Protein AF-A0A380B147-F1 (afdb_monomer_lite)

Structure (mmCIF, N/CA/C/O backbone):
data_AF-A0A380B147-F1
#
_entry.id   AF-A0A380B147-F1
#
loop_
_atom_site.group_PDB
_atom_site.id
_atom_site.type_symbol
_atom_site.label_atom_id
_atom_site.label_alt_id
_atom_site.label_comp_id
_atom_site.label_asym_id
_atom_site.label_entity_id
_atom_site.label_seq_id
_atom_site.pdbx_PDB_ins_code
_atom_site.Cartn_x
_atom_site.Cartn_y
_atom_site.Cartn_z
_atom_site.occupancy
_atom_site.B_iso_or_equiv
_atom_site.auth_seq_id
_atom_site.auth_comp_id
_atom_site.auth_asym_id
_atom_site.auth_atom_id
_atom_site.pdbx_PDB_model_num
ATOM 1 N N . MET A 1 1 ? -7.607 2.812 -0.244 1.00 77.38 1 MET A N 1
ATOM 2 C CA . MET A 1 1 ? -6.706 2.040 -1.127 1.00 77.38 1 MET A CA 1
ATOM 3 C C . MET A 1 1 ? -5.255 2.442 -0.819 1.00 77.38 1 MET A C 1
ATOM 5 O O . MET A 1 1 ? -5.065 3.432 -0.123 1.00 77.38 1 MET A O 1
ATOM 9 N N . LEU A 1 2 ? -4.234 1.671 -1.229 1.00 87.44 2 LEU A N 1
ATOM 10 C CA . LEU A 1 2 ? -2.814 1.933 -0.880 1.00 87.44 2 LEU A CA 1
ATOM 11 C C . LEU A 1 2 ? -2.327 3.336 -1.298 1.00 87.44 2 LEU A C 1
ATOM 13 O O . LEU A 1 2 ? -1.565 3.973 -0.580 1.00 87.44 2 LEU A O 1
ATOM 17 N N . ASN A 1 3 ? -2.821 3.845 -2.424 1.00 86.62 3 ASN A N 1
ATOM 18 C CA . ASN A 1 3 ? -2.619 5.221 -2.888 1.00 86.62 3 ASN A CA 1
ATOM 19 C C . ASN A 1 3 ? -3.129 6.273 -1.881 1.00 86.62 3 ASN A C 1
ATOM 21 O O . ASN A 1 3 ? -2.485 7.299 -1.691 1.00 86.62 3 ASN A O 1
ATOM 25 N N . ASP A 1 4 ? -4.245 6.008 -1.193 1.00 92.12 4 ASP A N 1
ATOM 26 C CA . ASP A 1 4 ? -4.801 6.916 -0.176 1.00 92.12 4 ASP A CA 1
ATOM 27 C C . ASP A 1 4 ? -3.971 6.906 1.118 1.00 92.12 4 ASP A C 1
ATOM 29 O O . ASP A 1 4 ? -4.151 7.763 1.980 1.00 92.12 4 ASP A O 1
ATOM 33 N N . LEU A 1 5 ? -3.073 5.925 1.266 1.00 94.25 5 LEU A N 1
ATOM 34 C CA . LEU A 1 5 ? -2.096 5.845 2.351 1.00 94.25 5 LEU A CA 1
ATOM 35 C C . LEU A 1 5 ? -0.774 6.545 1.994 1.00 94.25 5 LEU A C 1
ATOM 37 O O . LEU A 1 5 ? 0.176 6.468 2.762 1.00 94.25 5 LEU A O 1
ATOM 41 N N . GLY A 1 6 ? -0.695 7.227 0.845 1.00 95.06 6 GLY A N 1
ATOM 42 C CA . GLY A 1 6 ? 0.511 7.936 0.411 1.00 95.06 6 GLY A CA 1
ATOM 43 C C . GLY A 1 6 ? 1.603 7.027 -0.160 1.00 95.06 6 GLY A C 1
ATOM 44 O O . GLY A 1 6 ? 2.749 7.452 -0.266 1.00 95.06 6 GLY A O 1
ATOM 45 N N . VAL A 1 7 ? 1.270 5.785 -0.528 1.00 97.25 7 VAL A N 1
ATOM 46 C CA . VAL A 1 7 ? 2.209 4.875 -1.197 1.00 97.25 7 VAL A CA 1
ATOM 47 C C . VAL A 1 7 ? 2.418 5.321 -2.643 1.00 97.25 7 VAL A C 1
ATOM 49 O O . VAL A 1 7 ? 1.454 5.581 -3.366 1.00 97.25 7 VAL A O 1
ATOM 52 N N . ASP A 1 8 ? 3.678 5.355 -3.078 1.00 96.00 8 ASP A N 1
ATOM 53 C CA . ASP A 1 8 ? 4.037 5.751 -4.437 1.00 96.00 8 ASP A CA 1
ATOM 54 C C . ASP A 1 8 ? 3.316 4.905 -5.501 1.00 96.00 8 ASP A C 1
ATOM 56 O O . ASP A 1 8 ? 3.312 3.671 -5.404 1.00 96.00 8 ASP A O 1
ATOM 60 N N . PRO A 1 9 ? 2.797 5.518 -6.586 1.00 94.06 9 PRO A N 1
ATOM 61 C CA . PRO A 1 9 ? 2.027 4.803 -7.601 1.00 94.06 9 PRO A CA 1
ATOM 62 C C . PRO A 1 9 ? 2.753 3.584 -8.172 1.00 94.06 9 PRO A C 1
ATOM 64 O O . PRO A 1 9 ? 2.178 2.511 -8.244 1.00 94.06 9 PRO A O 1
ATOM 67 N N . HIS A 1 10 ? 4.045 3.698 -8.497 1.00 94.44 10 HIS A N 1
ATOM 68 C CA . HIS A 1 10 ? 4.814 2.580 -9.055 1.00 94.44 10 HIS A CA 1
ATOM 69 C C . HIS A 1 10 ? 4.983 1.399 -8.082 1.00 94.44 10 HIS A C 1
ATOM 71 O O . HIS A 1 10 ? 5.111 0.259 -8.523 1.00 94.44 10 HIS A O 1
ATOM 77 N N . VAL A 1 11 ? 4.966 1.646 -6.768 1.00 96.69 11 VAL A N 1
ATOM 78 C CA . VAL A 1 11 ? 4.959 0.583 -5.753 1.00 96.69 11 VAL A CA 1
ATOM 79 C C . VAL A 1 11 ? 3.581 -0.073 -5.705 1.00 96.69 11 VAL A C 1
ATOM 81 O O . VAL A 1 11 ? 3.508 -1.301 -5.678 1.00 96.69 11 VAL A O 1
ATOM 84 N N . VAL A 1 12 ? 2.504 0.722 -5.766 1.00 95.69 12 VAL A N 1
ATOM 85 C CA . VAL A 1 12 ? 1.122 0.219 -5.859 1.00 95.69 12 VAL A CA 1
ATOM 86 C C . VAL A 1 12 ? 0.945 -0.658 -7.099 1.00 95.69 12 VAL A C 1
ATOM 88 O O . VAL A 1 12 ? 0.532 -1.802 -6.948 1.00 95.69 12 VAL A O 1
ATOM 91 N N . GLU A 1 13 ? 1.339 -0.187 -8.287 1.00 95.12 13 GLU A N 1
ATOM 92 C CA . GLU A 1 13 ? 1.238 -0.952 -9.541 1.00 95.12 13 GLU A CA 1
ATOM 93 C C . GLU A 1 13 ? 1.999 -2.287 -9.460 1.00 95.12 13 GLU A C 1
ATOM 95 O O . GLU A 1 13 ? 1.496 -3.332 -9.874 1.00 95.12 13 GLU A O 1
ATOM 100 N N . GLN A 1 14 ? 3.211 -2.287 -8.888 1.00 94.75 14 GLN A N 1
ATOM 101 C CA . GLN A 1 14 ? 3.981 -3.522 -8.723 1.00 94.75 14 GLN A CA 1
ATOM 102 C C . GLN A 1 14 ? 3.362 -4.485 -7.697 1.00 94.75 14 GLN A C 1
ATOM 104 O O . GLN A 1 14 ? 3.527 -5.695 -7.842 1.00 94.75 14 GLN A O 1
ATOM 109 N N . LEU A 1 15 ? 2.699 -3.980 -6.651 1.00 95.56 15 LEU A N 1
ATOM 110 C CA . LEU A 1 15 ? 2.015 -4.802 -5.645 1.00 95.56 15 LEU A CA 1
ATOM 111 C C . LEU A 1 15 ? 0.708 -5.397 -6.173 1.00 95.56 15 LEU A C 1
ATOM 113 O O . LEU A 1 15 ? 0.381 -6.530 -5.830 1.00 95.56 15 LEU A O 1
ATOM 117 N N . THR A 1 16 ? -0.023 -4.666 -7.016 1.00 92.75 16 THR A N 1
ATOM 118 C CA . THR A 1 16 ? -1.259 -5.145 -7.653 1.00 92.75 16 THR A CA 1
ATOM 119 C C . THR A 1 16 ? -0.997 -6.018 -8.880 1.0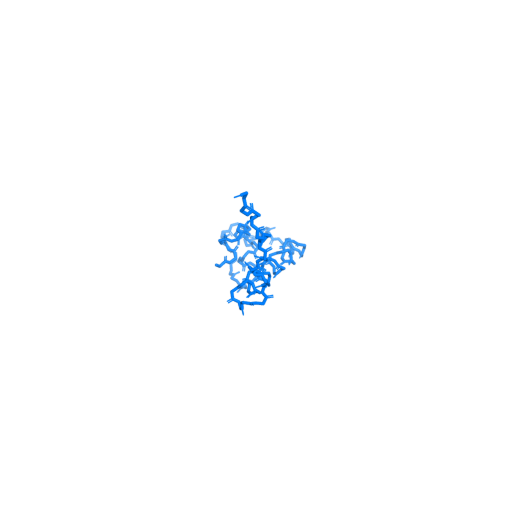0 92.75 16 THR A C 1
ATOM 121 O O . THR A 1 16 ? -1.932 -6.590 -9.437 1.00 92.75 16 THR A O 1
ATOM 124 N N . GLY A 1 17 ? 0.264 -6.148 -9.306 1.00 91.62 17 GLY A N 1
ATOM 125 C CA . GLY A 1 17 ? 0.642 -6.915 -10.493 1.00 91.62 17 GLY A CA 1
ATOM 126 C C . GLY A 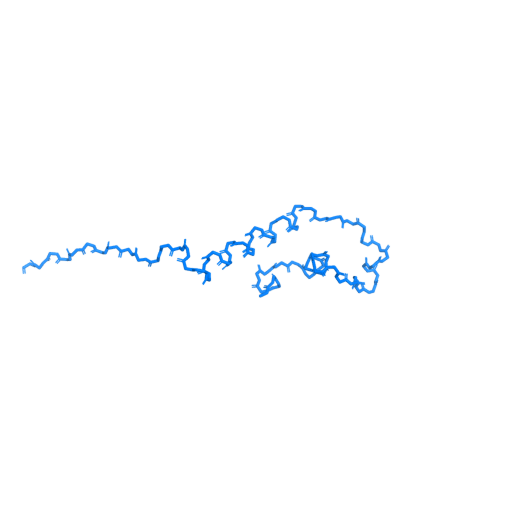1 17 ? 0.226 -6.244 -11.802 1.00 91.62 17 GLY A C 1
ATOM 127 O O . GLY A 1 17 ? 0.126 -6.907 -12.834 1.00 91.62 17 GLY A O 1
ATOM 128 N N . HIS A 1 18 ? -0.032 -4.938 -11.776 1.00 92.88 18 HIS A N 1
ATOM 129 C CA . HIS A 1 18 ? -0.358 -4.178 -12.968 1.00 92.88 18 HIS A CA 1
ATOM 130 C C . HIS A 1 18 ? 0.869 -3.961 -13.853 1.00 92.88 18 HIS A C 1
ATOM 132 O O . HIS A 1 18 ? 2.024 -3.937 -13.417 1.00 92.88 18 HIS A O 1
ATOM 138 N N . GLN A 1 19 ? 0.606 -3.759 -15.141 1.00 91.50 19 GLN A N 1
ATOM 139 C CA . GLN A 1 19 ? 1.650 -3.413 -16.086 1.00 91.50 19 GLN A CA 1
ATOM 140 C C . GLN A 1 19 ? 2.099 -1.964 -15.868 1.00 91.50 19 GLN A C 1
ATOM 142 O O . GLN A 1 19 ? 1.309 -1.033 -16.007 1.00 91.50 19 GLN A O 1
ATOM 147 N N . MET A 1 20 ? 3.395 -1.773 -15.608 1.00 93.25 20 MET A N 1
ATOM 148 C CA . MET A 1 20 ? 3.983 -0.437 -15.494 1.00 93.25 20 MET A CA 1
ATOM 149 C C . MET A 1 20 ? 3.750 0.384 -16.781 1.00 93.25 20 MET A C 1
ATOM 151 O O . MET A 1 20 ? 3.936 -0.145 -17.885 1.00 93.25 20 MET A O 1
ATOM 155 N N . PRO A 1 21 ? 3.372 1.671 -16.682 1.00 92.25 21 PRO A N 1
ATOM 156 C CA . PRO A 1 21 ? 3.115 2.506 -17.851 1.00 92.25 21 PRO A CA 1
ATOM 157 C C . PRO A 1 21 ? 4.406 3.058 -18.481 1.00 92.25 21 PRO A C 1
ATOM 159 O O . PRO A 1 21 ? 5.390 3.353 -17.801 1.00 92.25 21 PRO A O 1
ATOM 162 N N . GLY A 1 22 ? 4.382 3.257 -19.802 1.00 94.31 22 GLY A N 1
ATOM 163 C CA . GLY A 1 22 ? 5.414 3.991 -20.546 1.00 94.31 22 GLY A CA 1
ATOM 164 C C . GLY A 1 22 ? 6.843 3.465 -20.357 1.00 94.31 22 GLY A C 1
ATOM 165 O O . GLY A 1 22 ? 7.088 2.258 -20.334 1.00 94.31 22 GLY A O 1
ATOM 166 N N . MET A 1 23 ? 7.795 4.395 -20.222 1.00 94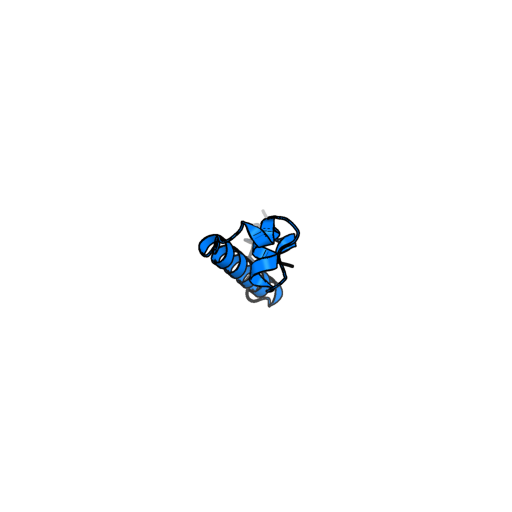.62 23 MET A N 1
ATOM 167 C CA . MET A 1 23 ? 9.226 4.085 -20.091 1.00 94.62 23 MET A CA 1
ATOM 168 C C . MET A 1 23 ? 9.571 3.354 -18.787 1.00 94.62 23 MET A C 1
ATOM 170 O O . MET A 1 23 ? 10.563 2.628 -18.744 1.00 94.62 23 MET A O 1
ATOM 174 N N . GLN A 1 24 ? 8.743 3.483 -17.741 1.00 94.25 24 GLN A N 1
ATOM 175 C CA . GLN A 1 24 ? 8.956 2.771 -16.477 1.00 94.25 24 GLN A CA 1
ATOM 176 C C . GLN A 1 24 ? 8.955 1.254 -16.693 1.00 94.25 24 GLN A C 1
ATOM 178 O O . GLN A 1 24 ? 9.755 0.554 -16.087 1.00 94.25 24 GLN A O 1
ATOM 183 N N . ARG A 1 25 ? 8.142 0.732 -17.620 1.00 93.94 25 ARG A N 1
ATOM 184 C CA . ARG A 1 25 ? 8.143 -0.699 -17.963 1.00 93.94 25 ARG A CA 1
ATOM 185 C C . ARG A 1 25 ? 9.475 -1.196 -18.519 1.00 93.94 25 ARG A C 1
ATOM 187 O O . ARG A 1 25 ? 9.794 -2.368 -18.364 1.00 93.94 25 ARG A O 1
ATOM 194 N N . VAL A 1 26 ? 10.199 -0.329 -19.226 1.00 95.56 26 VAL A N 1
ATOM 195 C CA . VAL A 1 26 ? 11.435 -0.688 -19.929 1.00 95.56 26 VAL A CA 1
ATOM 196 C C . VAL A 1 26 ? 12.636 -0.597 -18.999 1.00 95.56 26 VAL A C 1
ATOM 198 O O . VAL A 1 26 ? 13.506 -1.451 -19.079 1.00 95.56 26 VAL A O 1
ATOM 201 N N . TYR A 1 27 ? 12.681 0.413 -18.128 1.00 95.88 27 TYR A N 1
ATOM 202 C CA . TYR A 1 27 ? 13.887 0.717 -17.350 1.00 95.88 27 TYR A CA 1
ATOM 203 C C . TYR A 1 27 ? 13.762 0.465 -15.851 1.00 95.88 27 TYR A C 1
ATOM 205 O O . TYR A 1 27 ? 14.777 0.351 -15.163 1.00 95.88 27 TYR A O 1
ATOM 213 N N . ASN A 1 28 ? 12.545 0.387 -15.312 1.00 94.00 28 ASN A N 1
ATOM 214 C CA . ASN A 1 28 ? 12.363 0.190 -13.885 1.00 94.00 28 ASN A CA 1
ATOM 215 C C . ASN A 1 28 ? 12.404 -1.296 -13.526 1.00 94.00 28 ASN A C 1
ATOM 217 O O . ASN A 1 28 ? 11.380 -1.971 -13.426 1.00 94.00 28 ASN A O 1
ATOM 221 N N . HIS A 1 29 ? 13.621 -1.791 -13.318 1.00 9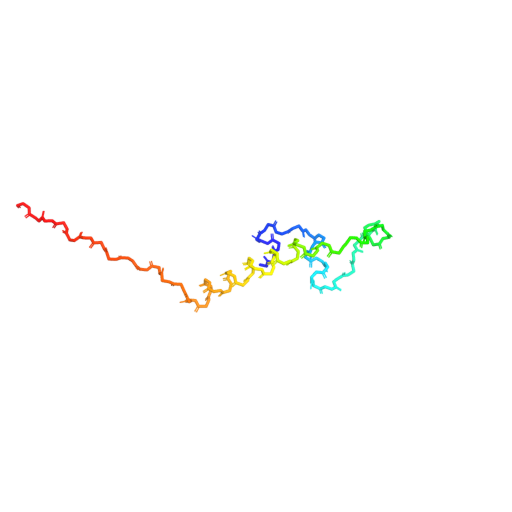2.88 29 HIS A N 1
ATOM 222 C CA . HIS A 1 29 ? 13.881 -3.151 -12.845 1.00 92.88 29 HIS A CA 1
ATOM 223 C C . HIS A 1 29 ? 14.038 -3.237 -11.320 1.00 92.88 29 HIS A C 1
ATOM 225 O O . HIS A 1 29 ? 14.288 -4.315 -10.776 1.00 92.88 29 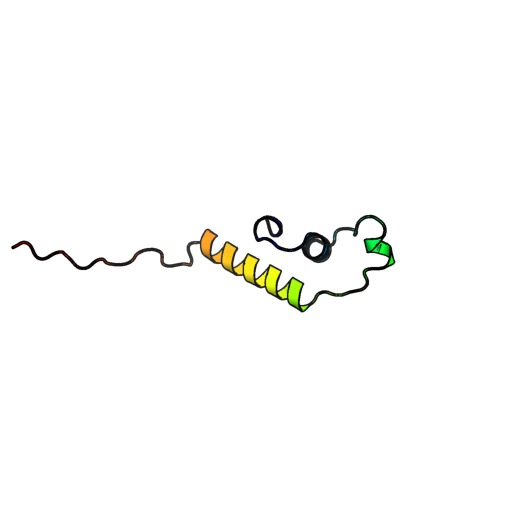HIS A O 1
ATOM 231 N N . SER A 1 30 ? 13.904 -2.110 -10.617 1.00 95.25 30 SER A N 1
ATOM 232 C CA . SER A 1 30 ? 14.003 -2.063 -9.163 1.00 95.25 30 SER A CA 1
ATOM 233 C C . SER A 1 30 ? 12.866 -2.856 -8.526 1.00 95.25 30 SER A C 1
ATOM 235 O O . SER A 1 30 ? 11.699 -2.745 -8.903 1.00 95.25 30 SER A O 1
ATOM 237 N N . ARG A 1 31 ? 13.211 -3.667 -7.521 1.00 94.31 31 ARG A N 1
ATOM 238 C CA . ARG A 1 31 ? 12.247 -4.544 -6.837 1.00 94.31 31 ARG A CA 1
ATOM 239 C C . ARG A 1 31 ? 11.460 -3.845 -5.729 1.00 94.31 31 ARG A C 1
ATOM 241 O O . ARG A 1 31 ? 10.416 -4.371 -5.343 1.00 94.31 31 ARG A O 1
ATOM 248 N N . TYR A 1 32 ? 11.976 -2.722 -5.217 1.00 96.56 32 TYR A N 1
ATOM 249 C CA . TYR A 1 32 ? 11.384 -1.904 -4.148 1.00 96.56 32 TYR A CA 1
ATOM 250 C C . TYR A 1 32 ? 10.93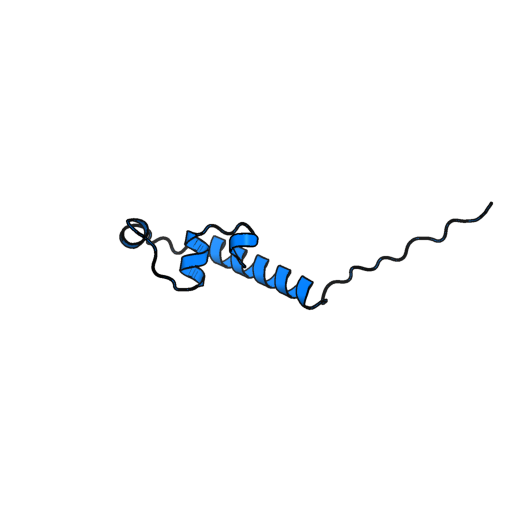6 -2.705 -2.918 1.00 96.56 32 TYR A C 1
ATOM 252 O O . TYR A 1 32 ? 9.863 -2.461 -2.380 1.00 96.56 32 TYR A O 1
ATOM 260 N N . LEU A 1 33 ? 11.727 -3.696 -2.490 1.00 98.00 33 LEU A N 1
ATOM 261 C CA . LEU A 1 33 ? 11.297 -4.645 -1.455 1.00 98.00 33 LEU A CA 1
ATOM 262 C C . LEU A 1 33 ? 10.922 -3.953 -0.137 1.00 98.00 33 LEU A C 1
ATOM 264 O O . LEU A 1 33 ? 9.864 -4.255 0.407 1.00 98.00 33 LEU A O 1
ATOM 268 N N . ASP A 1 34 ? 11.720 -2.986 0.321 1.00 98.31 34 ASP A N 1
ATOM 269 C CA . ASP A 1 34 ? 11.436 -2.260 1.566 1.00 98.31 34 ASP A CA 1
ATOM 270 C C . ASP A 1 34 ? 10.198 -1.366 1.441 1.00 98.31 34 ASP A C 1
ATOM 272 O O . ASP A 1 34 ? 9.330 -1.384 2.308 1.00 98.31 34 ASP A O 1
ATOM 276 N N . ALA A 1 35 ? 10.049 -0.646 0.325 1.00 97.94 35 ALA A N 1
ATOM 277 C CA . ALA A 1 35 ? 8.865 0.182 0.090 1.00 97.94 35 ALA A CA 1
ATOM 278 C C . ALA A 1 35 ? 7.585 -0.665 -0.012 1.00 97.94 35 ALA A C 1
ATOM 280 O O . ALA A 1 35 ? 6.545 -0.291 0.524 1.00 97.94 35 ALA A O 1
ATOM 281 N N . LYS A 1 36 ? 7.668 -1.838 -0.651 1.00 97.75 36 LYS A N 1
ATOM 282 C CA . LYS A 1 36 ? 6.566 -2.804 -0.721 1.00 97.75 36 LYS A CA 1
ATOM 283 C C . LYS A 1 36 ? 6.199 -3.347 0.650 1.00 97.75 36 LYS A C 1
ATOM 285 O O . LYS A 1 36 ? 5.016 -3.423 0.964 1.00 97.75 36 LYS A O 1
ATOM 290 N N . ARG A 1 37 ? 7.196 -3.709 1.459 1.00 98.38 37 ARG A N 1
ATOM 291 C CA . ARG A 1 37 ? 6.981 -4.151 2.838 1.00 98.38 37 ARG A CA 1
ATOM 292 C C . ARG A 1 37 ? 6.269 -3.068 3.644 1.00 98.38 37 ARG A C 1
ATOM 294 O O . ARG A 1 37 ? 5.205 -3.340 4.180 1.00 98.38 37 ARG A O 1
ATOM 301 N N . ASN A 1 38 ? 6.787 -1.842 3.628 1.00 98.19 38 ASN A N 1
ATOM 302 C CA . ASN A 1 38 ? 6.188 -0.719 4.348 1.00 98.19 38 ASN A CA 1
ATOM 303 C C . ASN A 1 38 ? 4.740 -0.464 3.900 1.00 98.19 38 ASN A C 1
ATOM 305 O O . ASN A 1 38 ? 3.862 -0.284 4.735 1.00 98.19 38 ASN A O 1
ATOM 309 N N . ALA A 1 39 ? 4.462 -0.509 2.593 1.00 98.06 39 ALA A N 1
ATOM 310 C CA . ALA A 1 39 ? 3.107 -0.356 2.066 1.00 98.06 39 ALA A CA 1
ATOM 311 C C . ALA A 1 39 ? 2.142 -1.446 2.575 1.00 98.06 39 ALA A C 1
ATOM 313 O O . ALA A 1 39 ? 0.995 -1.151 2.915 1.00 98.06 39 ALA A O 1
ATOM 314 N N . LEU A 1 40 ? 2.598 -2.701 2.647 1.00 97.56 40 LEU A N 1
ATOM 315 C CA . LEU A 1 40 ? 1.810 -3.815 3.182 1.00 97.56 40 LEU A CA 1
ATOM 316 C C . LEU A 1 40 ? 1.608 -3.705 4.700 1.00 97.56 40 LEU A C 1
ATOM 318 O O . LEU A 1 40 ? 0.512 -3.998 5.185 1.00 97.56 40 LEU A O 1
ATOM 322 N N . ASP A 1 41 ? 2.615 -3.237 5.436 1.00 97.81 41 ASP A N 1
ATOM 323 C CA . ASP A 1 41 ? 2.519 -2.980 6.876 1.00 97.81 41 ASP A CA 1
ATOM 324 C C . ASP A 1 41 ? 1.469 -1.886 7.155 1.00 97.81 41 ASP A C 1
ATOM 326 O O . ASP A 1 41 ? 0.541 -2.106 7.935 1.00 97.81 41 ASP A O 1
ATOM 330 N N . MET A 1 42 ? 1.517 -0.764 6.424 1.00 96.62 42 MET A N 1
ATOM 331 C CA . MET A 1 42 ? 0.518 0.317 6.508 1.00 96.62 42 MET A CA 1
ATOM 332 C C . MET A 1 42 ? -0.897 -0.169 6.176 1.00 96.62 42 MET A C 1
ATOM 334 O O . MET A 1 42 ? -1.878 0.242 6.800 1.00 96.62 42 MET A O 1
ATOM 338 N N . TRP A 1 43 ? -1.031 -1.047 5.179 1.00 96.44 43 TRP A N 1
ATOM 339 C CA . TRP A 1 43 ? -2.325 -1.625 4.832 1.00 96.44 43 TRP A CA 1
ATOM 340 C C . TRP A 1 43 ? -2.867 -2.524 5.941 1.00 96.44 43 TRP A C 1
ATOM 342 O O . TRP A 1 43 ? -4.047 -2.441 6.279 1.00 96.44 43 TRP A O 1
ATOM 352 N N . THR A 1 44 ? -2.003 -3.338 6.541 1.00 95.50 44 THR A N 1
ATOM 353 C CA . THR A 1 44 ? -2.364 -4.221 7.655 1.00 95.50 44 THR A CA 1
ATOM 354 C C . THR A 1 44 ? -2.819 -3.412 8.868 1.00 95.50 44 THR A C 1
ATOM 356 O O . THR A 1 44 ? -3.861 -3.714 9.448 1.00 95.50 44 THR A O 1
ATOM 359 N N . GLU A 1 45 ? -2.109 -2.334 9.204 1.00 94.06 45 GLU A N 1
ATOM 360 C CA . GLU A 1 45 ? -2.513 -1.402 10.261 1.00 94.06 45 GLU A CA 1
ATOM 361 C C . GLU A 1 45 ? -3.886 -0.781 9.969 1.00 94.06 45 GLU A C 1
ATOM 363 O O . GLU A 1 45 ? -4.786 -0.809 10.813 1.00 94.06 45 GLU A O 1
ATOM 368 N N . ARG A 1 46 ? -4.097 -0.291 8.739 1.00 93.38 46 ARG A N 1
ATOM 369 C CA . ARG A 1 46 ? -5.389 0.267 8.321 1.00 93.38 46 ARG A CA 1
ATOM 370 C C . ARG A 1 46 ? -6.520 -0.754 8.443 1.00 93.38 46 ARG A C 1
ATOM 372 O O . ARG A 1 46 ? -7.613 -0.388 8.875 1.00 93.38 46 ARG A O 1
ATOM 379 N N . LEU A 1 47 ? -6.280 -2.011 8.075 1.00 93.19 47 LEU A N 1
ATOM 380 C CA . LEU A 1 47 ? -7.254 -3.088 8.243 1.00 93.19 47 LEU A CA 1
ATOM 381 C C . LEU A 1 47 ? -7.553 -3.367 9.719 1.00 93.19 47 LEU A C 1
ATOM 383 O O . LEU A 1 47 ? -8.719 -3.556 10.049 1.00 93.19 47 LEU A O 1
ATOM 387 N N . GLY A 1 48 ? -6.555 -3.326 10.605 1.00 92.69 48 GLY A N 1
ATOM 388 C CA . GLY A 1 48 ? -6.763 -3.456 12.053 1.00 92.69 48 GLY A CA 1
ATOM 389 C C . GLY A 1 48 ? -7.670 -2.358 12.621 1.00 92.69 48 GLY A C 1
ATOM 390 O O . GLY A 1 48 ? -8.596 -2.629 13.389 1.00 92.69 48 GLY A O 1
ATOM 391 N N . ILE A 1 49 ? -7.486 -1.116 12.163 1.00 90.69 49 ILE A N 1
ATOM 392 C CA . ILE A 1 49 ? -8.384 -0.010 12.521 1.00 90.69 49 ILE A CA 1
ATOM 393 C C . ILE A 1 49 ? -9.814 -0.313 12.050 1.00 90.69 49 ILE A C 1
ATOM 395 O O . ILE A 1 49 ? -10.758 -0.245 12.835 1.00 90.69 49 ILE A O 1
ATOM 399 N N . LEU A 1 50 ? -9.990 -0.698 10.784 1.00 90.81 50 LEU A N 1
ATOM 400 C CA . LEU A 1 50 ? -11.315 -0.973 10.213 1.00 90.81 50 LEU A CA 1
ATOM 401 C C . LEU A 1 50 ? -12.006 -2.195 10.833 1.00 90.81 50 LEU A C 1
ATOM 403 O O . LEU A 1 50 ? -13.229 -2.209 10.943 1.00 90.81 50 LEU A O 1
ATOM 407 N N . ALA A 1 51 ? -11.240 -3.199 11.254 1.00 92.50 51 ALA A N 1
ATOM 408 C CA . ALA A 1 51 ? -11.747 -4.397 11.912 1.00 92.50 51 ALA A CA 1
ATOM 409 C C . ALA A 1 51 ? -12.145 -4.162 13.381 1.00 92.50 51 ALA A C 1
ATOM 411 O O . ALA A 1 51 ? -12.654 -5.078 14.023 1.00 92.50 51 ALA A O 1
ATOM 412 N N . GLY A 1 52 ? -11.912 -2.963 13.930 1.00 86.06 52 GLY A N 1
ATOM 413 C CA . GLY A 1 52 ? -12.217 -2.656 15.328 1.00 86.06 52 GLY A CA 1
ATOM 414 C C . GLY A 1 52 ? -11.286 -3.352 16.323 1.00 86.06 52 GLY A C 1
ATOM 415 O O . GLY A 1 52 ? -11.606 -3.426 17.503 1.00 86.06 52 GLY A O 1
ATOM 416 N N . THR A 1 53 ? -10.120 -3.839 15.882 1.00 83.75 53 THR A N 1
ATOM 417 C CA . THR A 1 53 ? -9.121 -4.479 16.758 1.00 83.75 53 THR A CA 1
ATOM 418 C C . THR A 1 53 ? -8.273 -3.463 17.529 1.00 83.75 53 THR A C 1
ATOM 420 O O . THR A 1 53 ? -7.201 -3.802 18.021 1.00 83.75 53 THR A O 1
ATOM 423 N N . HIS A 1 54 ? -8.710 -2.205 17.591 1.00 78.19 54 HIS A N 1
ATOM 424 C CA . HIS A 1 54 ? -8.022 -1.110 18.260 1.00 78.19 54 HIS A CA 1
ATOM 425 C C . HIS A 1 54 ? -8.907 -0.573 19.390 1.00 78.19 54 HIS A C 1
ATOM 427 O O . HIS A 1 54 ? -10.099 -0.337 19.197 1.00 78.19 54 HIS A O 1
ATOM 433 N N . GLU A 1 55 ? -8.329 -0.371 20.573 1.00 78.31 55 GLU A N 1
ATOM 434 C CA . GLU A 1 55 ? -9.026 0.264 21.691 1.00 78.31 55 GLU A CA 1
ATOM 435 C C . GLU A 1 55 ? -9.022 1.785 21.489 1.00 78.31 55 GLU A C 1
ATOM 437 O O . GLU A 1 55 ? -7.968 2.416 21.447 1.00 78.31 55 GLU A O 1
ATOM 442 N N . ASN A 1 56 ? -10.203 2.388 21.341 1.00 76.12 56 ASN A N 1
ATOM 443 C CA . ASN A 1 56 ? -10.372 3.835 21.156 1.00 76.12 56 ASN A CA 1
ATOM 444 C C . ASN A 1 56 ? -11.102 4.520 22.329 1.00 76.12 56 ASN A C 1
ATOM 446 O O . ASN A 1 56 ? -11.449 5.698 22.239 1.00 76.12 56 ASN A O 1
ATOM 450 N N . VAL A 1 57 ? -11.338 3.799 23.429 1.00 81.12 57 VAL A N 1
ATOM 451 C CA . VAL A 1 57 ? -12.001 4.306 24.636 1.00 81.12 57 VAL A CA 1
ATOM 452 C C . VAL A 1 57 ? -10.969 4.467 25.746 1.00 81.12 57 VAL A C 1
ATOM 454 O O . VAL A 1 57 ? -10.254 3.528 26.074 1.00 81.12 57 VAL A O 1
ATOM 457 N N . THR A 1 58 ? -10.919 5.651 26.359 1.00 80.81 58 THR A N 1
ATOM 458 C CA . THR A 1 58 ? -10.121 5.903 27.565 1.00 80.81 58 THR A CA 1
ATOM 459 C C . THR A 1 58 ? -11.013 6.431 28.683 1.00 80.81 58 THR A C 1
ATOM 461 O O . THR A 1 58 ? -11.916 7.237 28.447 1.00 80.81 58 THR A O 1
ATOM 464 N N . THR A 1 59 ? -10.797 5.963 29.912 1.00 87.31 59 THR A N 1
ATOM 465 C CA . THR A 1 59 ? -11.541 6.439 31.083 1.00 87.31 59 THR A CA 1
ATOM 466 C C . THR A 1 59 ? -10.988 7.786 31.534 1.00 87.31 59 THR A C 1
ATOM 468 O O . THR A 1 59 ? -9.825 7.881 31.927 1.00 87.31 59 THR A O 1
ATOM 471 N N . LEU A 1 60 ? -11.823 8.824 31.526 1.00 88.12 60 LEU A N 1
ATOM 472 C CA . LEU A 1 60 ? -11.460 10.123 32.088 1.00 88.12 60 LEU A CA 1
ATOM 473 C C . LEU A 1 60 ? -11.666 10.131 33.613 1.00 88.12 60 LEU A C 1
ATOM 475 O O . LEU A 1 60 ? -12.669 9.597 34.095 1.00 88.12 60 LEU A O 1
ATOM 479 N N . PRO A 1 61 ? -10.757 10.747 34.392 1.00 86.88 61 PRO A N 1
ATOM 480 C CA . PRO A 1 61 ? -10.938 10.881 35.831 1.00 86.88 61 PRO A CA 1
ATOM 481 C C . PRO A 1 61 ? -12.157 11.761 36.139 1.00 86.88 61 PRO A C 1
ATOM 483 O O . PRO A 1 61 ? -12.342 12.825 35.547 1.00 86.88 61 PRO A O 1
ATOM 486 N N . VAL A 1 62 ? -12.985 11.332 37.096 1.00 84.50 62 VAL A N 1
ATOM 487 C CA . VAL A 1 62 ? -14.157 12.099 37.539 1.00 84.50 62 VAL A CA 1
ATOM 488 C C . VAL A 1 62 ? -13.690 13.399 38.200 1.00 84.50 62 VAL A C 1
ATOM 490 O O . VAL A 1 62 ? -12.931 13.377 39.173 1.00 84.50 62 VAL A O 1
ATOM 493 N N . ALA A 1 63 ? -14.153 14.543 37.691 1.00 83.25 63 ALA A N 1
ATOM 494 C CA . ALA A 1 63 ? -13.881 15.841 38.299 1.00 83.25 63 ALA A CA 1
ATOM 495 C C . ALA A 1 63 ? -14.492 15.898 39.711 1.00 83.25 63 ALA A C 1
ATOM 497 O O . ALA A 1 63 ? -15.696 15.697 39.885 1.00 83.25 63 ALA A O 1
ATOM 498 N N . ARG A 1 64 ? -13.674 16.179 40.737 1.00 80.06 64 ARG A N 1
ATOM 499 C CA . ARG A 1 64 ? -14.178 16.377 42.105 1.00 80.06 64 ARG A CA 1
ATOM 500 C C . ARG A 1 64 ? -15.023 17.651 42.147 1.00 80.06 64 ARG A C 1
ATOM 502 O O . ARG A 1 64 ? -14.514 18.737 41.875 1.00 80.06 64 ARG A O 1
ATOM 509 N N . ARG A 1 65 ? -16.302 17.518 42.500 1.00 74.00 65 ARG A N 1
ATOM 510 C CA . ARG A 1 65 ? -17.181 18.660 42.781 1.00 74.00 65 ARG A CA 1
ATOM 511 C C . ARG A 1 65 ? -16.727 19.295 44.105 1.00 74.00 65 ARG A C 1
ATOM 513 O O . ARG A 1 65 ? -16.581 18.568 45.085 1.00 74.00 65 ARG A O 1
ATOM 520 N N . LYS A 1 66 ? -16.421 20.598 44.084 1.00 64.19 66 LYS A N 1
ATOM 521 C CA . LYS A 1 66 ? -16.164 21.405 45.289 1.00 64.19 66 LYS A CA 1
ATOM 522 C C . LYS A 1 66 ? -17.457 21.659 46.050 1.00 64.19 66 LYS A C 1
ATOM 524 O O . LYS A 1 66 ? -18.506 21.749 45.371 1.00 64.19 66 LYS A O 1
#

Organism: Shigella flexneri (NCBI:txid623)

Radius of gyration: 19.95 Å; chains: 1; bounding box: 31×28×66 Å

Sequence (66 aa):
MLNDLGVDPHVVEQLTGHQMPGMQRVYNHSRYLDAKRNALDMWTERLGILAGTHENVTTLPVARRK

pLDDT: mean 91.19, std 7.02, range [64.19, 98.38]

Secondary structure (DSSP, 8-state):
-GGGGT--HHHHHHHHTPPPPTTHHHH-----HHHHHHHHHHHHHHHHHHTT-S----PPPPPPP-

InterPro domains:
  IPR011010 DNA breaking-rejoining enzyme, catalytic core [SSF56349] (2-39)

Foldseek 3Di:
DLVVVVQDPVLVCVLVVHQDDDCCNVPVPDPCVVSNVVSVVSVVVVVCVVVVVDDPDDDDDDDDDD